Protein AF-A0A7V2JPS0-F1 (afdb_monomer_lite)

Secondary structure (DSSP, 8-state):
--HHHHHHHHHHHHHHHHHHHHHHHHH-S-THHHHHHHHHHTT--HHHHHHHHHHHHHHHHHHHHHHHHHTT---HHHHHHHHHHHHHHHHHHHHHHHHHHHTT-HHHHHHHHHHHHHHHHHHHHHHHHHHHHHSTT-TTHHHHHHH---HHHHHHTTS--SPP---TTSS----

Foldseek 3Di:
DDPVVVVVVVVVVVVQCVVLLVVCLVVVPQSLLPQQVVVVVVVDQSVVSNVVSVVSNVVSVVVVQVVVVVVLNDQVVVVVVVCVVVVVVVVVVVVVLVVCVVVVCSSVVVVVVSVVVVVVVVVVVVVVVVVCVVDVPCVCVVVVVVVPPDPVNVVVVVPDDPDWDARPRNPDGID

pLDDT: mean 77.83, std 15.43, range [37.38, 95.56]

Structure (mmCIF, N/CA/C/O backbone):
data_AF-A0A7V2JPS0-F1
#
_entry.id   AF-A0A7V2JPS0-F1
#
loop_
_atom_site.group_PDB
_atom_site.id
_atom_site.type_symbol
_atom_site.label_atom_id
_atom_site.label_alt_id
_atom_site.label_comp_id
_atom_site.label_asym_id
_atom_site.label_entity_id
_atom_site.label_seq_id
_atom_site.pdbx_PDB_ins_code
_atom_site.Cartn_x
_atom_site.Cartn_y
_atom_site.Cartn_z
_atom_site.occupancy
_atom_site.B_iso_or_equiv
_atom_site.auth_seq_id
_atom_site.auth_comp_id
_atom_site.auth_asym_id
_atom_site.auth_atom_id
_atom_site.pdbx_PDB_model_num
ATOM 1 N N . MET A 1 1 ? 5.062 -14.303 -29.584 1.00 57.75 1 MET A N 1
ATOM 2 C CA . MET A 1 1 ? 4.444 -14.843 -28.354 1.00 57.75 1 MET A CA 1
ATOM 3 C C . MET A 1 1 ? 3.366 -15.820 -28.776 1.00 57.75 1 MET A C 1
ATOM 5 O O . MET A 1 1 ? 2.425 -15.400 -29.434 1.00 57.75 1 MET A O 1
ATOM 9 N N . SER A 1 2 ? 3.553 -17.112 -28.516 1.00 74.19 2 SER A N 1
ATOM 10 C CA . SER A 1 2 ? 2.574 -18.152 -28.849 1.00 74.19 2 SER A CA 1
ATOM 11 C C . SER A 1 2 ? 1.323 -18.017 -27.972 1.00 74.19 2 SER A C 1
ATOM 13 O O . SER A 1 2 ? 1.416 -17.657 -26.800 1.00 74.19 2 SER A O 1
ATOM 15 N N . PHE A 1 3 ? 0.150 -18.298 -28.544 1.00 77.75 3 PHE A N 1
ATOM 16 C CA . PHE A 1 3 ? -1.158 -18.186 -27.880 1.00 77.75 3 PHE A CA 1
ATOM 17 C C . PHE A 1 3 ? -1.226 -18.971 -26.554 1.00 77.75 3 PHE A C 1
ATOM 19 O O . PHE A 1 3 ? -1.805 -18.501 -25.579 1.00 77.75 3 PHE A O 1
ATOM 26 N N . GLU A 1 4 ? -0.532 -20.108 -26.470 1.00 79.25 4 GLU A N 1
ATOM 27 C CA . GLU A 1 4 ? -0.458 -20.920 -25.248 1.00 79.25 4 GLU A CA 1
ATOM 28 C C . GLU A 1 4 ? 0.278 -20.236 -24.086 1.00 79.25 4 GLU A C 1
ATOM 30 O O . GLU A 1 4 ? -0.115 -20.385 -22.929 1.00 79.25 4 GLU A O 1
ATOM 35 N N . TYR A 1 5 ? 1.294 -19.414 -24.372 1.00 80.75 5 TYR A N 1
ATOM 36 C CA . TYR A 1 5 ? 2.006 -18.652 -23.339 1.00 80.75 5 TYR A CA 1
ATOM 37 C C . TYR A 1 5 ? 1.102 -17.608 -22.676 1.00 80.75 5 TYR A C 1
ATOM 39 O O . TYR A 1 5 ? 1.183 -17.388 -21.468 1.00 80.75 5 TYR A O 1
ATOM 47 N N . ILE A 1 6 ? 0.215 -16.987 -23.458 1.00 81.81 6 ILE A N 1
ATOM 48 C CA . ILE A 1 6 ? -0.743 -15.994 -22.959 1.00 81.81 6 ILE A CA 1
ATOM 49 C C . ILE A 1 6 ? -1.737 -16.666 -22.005 1.00 81.81 6 ILE A C 1
ATOM 51 O O . ILE A 1 6 ? -2.004 -16.143 -20.924 1.00 81.81 6 ILE A O 1
ATOM 55 N N . ILE A 1 7 ? -2.227 -17.854 -22.368 1.00 84.50 7 ILE A N 1
ATOM 56 C CA . ILE A 1 7 ? -3.146 -18.637 -21.533 1.00 84.50 7 ILE A CA 1
ATOM 57 C C . ILE A 1 7 ? -2.464 -19.066 -20.228 1.00 84.50 7 ILE A C 1
ATOM 59 O O . ILE A 1 7 ? -3.048 -18.918 -19.155 1.00 84.50 7 ILE A O 1
ATOM 63 N N . SER A 1 8 ? -1.213 -19.533 -20.287 1.00 84.00 8 SER A N 1
ATOM 64 C CA . SER A 1 8 ? -0.461 -19.926 -19.088 1.00 84.00 8 SER A CA 1
ATOM 65 C C . SER A 1 8 ? -0.241 -18.757 -18.121 1.00 84.00 8 SER A C 1
ATOM 67 O O . SER A 1 8 ? -0.392 -18.928 -16.911 1.00 84.00 8 SER A O 1
ATOM 69 N N . ILE A 1 9 ? 0.099 -17.568 -18.630 1.00 84.38 9 ILE A N 1
ATOM 70 C CA . ILE A 1 9 ? 0.270 -16.360 -17.808 1.00 84.38 9 ILE A CA 1
ATOM 71 C C . ILE A 1 9 ? -1.065 -15.923 -17.201 1.00 84.38 9 ILE A C 1
ATOM 73 O O . ILE A 1 9 ? -1.108 -15.563 -16.027 1.00 84.38 9 ILE A O 1
ATOM 77 N N . ALA A 1 10 ? -2.159 -15.993 -17.962 1.00 85.19 10 ALA A N 1
ATOM 78 C CA . ALA A 1 10 ? -3.484 -15.636 -17.466 1.00 85.19 10 ALA A CA 1
ATOM 79 C C . ALA A 1 10 ? -3.899 -16.509 -16.271 1.00 85.19 10 ALA A C 1
ATOM 81 O O . ALA A 1 10 ? -4.308 -15.979 -15.238 1.00 85.19 10 ALA A O 1
ATOM 82 N N . TRP A 1 11 ? -3.720 -17.831 -16.360 1.00 89.69 11 TRP A N 1
ATOM 83 C CA . TRP A 1 11 ? -3.997 -18.735 -15.240 1.00 89.69 11 TRP A CA 1
ATOM 84 C C . TRP A 1 11 ? -3.119 -18.458 -14.021 1.00 89.69 11 TRP A C 1
ATOM 86 O O . TRP A 1 11 ? -3.610 -18.477 -12.892 1.00 89.69 11 TRP A O 1
ATOM 96 N N . LEU A 1 12 ? -1.839 -18.148 -14.242 1.00 86.12 12 LEU A N 1
ATOM 97 C CA . LEU A 1 12 ? -0.914 -17.803 -13.167 1.00 86.12 12 LEU A CA 1
ATOM 98 C C . LEU A 1 12 ? -1.328 -16.510 -12.451 1.00 86.12 12 LEU A C 1
ATOM 100 O O . LEU A 1 12 ? -1.310 -16.465 -11.224 1.00 86.12 12 LEU A O 1
ATOM 104 N N . LEU A 1 13 ? -1.763 -15.486 -13.190 1.00 85.12 13 LEU A N 1
ATOM 105 C CA . LEU A 1 13 ? -2.270 -14.233 -12.619 1.00 85.12 13 LEU A CA 1
ATOM 106 C C . LEU A 1 13 ? -3.573 -14.436 -11.833 1.00 85.12 13 LEU A C 1
ATOM 108 O O . LEU A 1 13 ? -3.741 -13.827 -10.778 1.00 85.12 13 LEU A O 1
ATOM 112 N N . VAL A 1 14 ? -4.471 -15.309 -12.302 1.00 87.88 14 VAL A N 1
ATOM 113 C CA . VAL A 1 14 ? -5.708 -15.660 -11.580 1.00 87.88 14 VAL A CA 1
ATOM 114 C C . VAL A 1 14 ? -5.389 -16.370 -10.263 1.00 87.88 14 VAL A C 1
ATOM 116 O O . VAL A 1 14 ? -5.916 -15.987 -9.219 1.00 87.88 14 VAL A O 1
ATOM 119 N N . LEU A 1 15 ? -4.493 -17.362 -10.287 1.00 88.88 15 LEU A N 1
ATOM 120 C CA . LEU A 1 15 ? -4.026 -18.052 -9.081 1.00 88.88 15 LEU A CA 1
ATOM 121 C C . LEU A 1 15 ? -3.348 -17.089 -8.105 1.00 88.88 15 LEU A C 1
ATOM 123 O O . LEU A 1 15 ? -3.656 -17.105 -6.914 1.00 88.88 15 LEU A O 1
ATOM 127 N N . LEU A 1 16 ? -2.468 -16.221 -8.609 1.00 87.06 16 LEU A N 1
ATOM 128 C CA . LEU A 1 16 ? -1.797 -15.200 -7.813 1.00 87.06 16 LEU A CA 1
ATOM 129 C C . LEU A 1 16 ? -2.821 -14.272 -7.145 1.00 87.06 16 LEU A C 1
ATOM 131 O O . LEU A 1 16 ? -2.775 -14.082 -5.933 1.00 87.06 16 LEU A O 1
ATOM 135 N N . GLY A 1 17 ? -3.781 -13.749 -7.912 1.00 85.19 17 GLY A N 1
ATOM 136 C CA . GLY A 1 17 ? -4.842 -12.884 -7.401 1.00 85.19 17 GLY A CA 1
ATOM 137 C C . GLY A 1 17 ? -5.717 -13.573 -6.352 1.00 85.19 17 GLY A C 1
ATOM 138 O O . GLY A 1 17 ? -6.058 -12.960 -5.344 1.00 85.19 17 GLY A O 1
ATOM 139 N N . PHE A 1 18 ? -6.028 -14.859 -6.534 1.00 87.00 18 PHE A N 1
ATOM 140 C CA . PHE A 1 18 ? -6.783 -15.647 -5.558 1.00 87.00 18 PHE A CA 1
ATOM 141 C C . PHE A 1 18 ? -6.007 -15.852 -4.246 1.00 87.00 18 PHE A C 1
ATOM 143 O O . PHE A 1 18 ? -6.541 -15.613 -3.161 1.00 87.00 18 PHE A O 1
ATOM 150 N N . VAL A 1 19 ? -4.733 -16.248 -4.323 1.00 87.12 19 VAL A N 1
ATOM 151 C CA . VAL A 1 19 ? -3.872 -16.444 -3.143 1.00 87.12 19 VAL A CA 1
ATOM 152 C C . VAL A 1 19 ? -3.654 -15.126 -2.405 1.00 87.12 19 VAL A C 1
ATOM 154 O O . VAL A 1 19 ? -3.854 -15.045 -1.196 1.00 87.12 19 VAL A O 1
ATOM 157 N N . VAL A 1 20 ? -3.297 -14.064 -3.125 1.00 84.25 20 VAL A N 1
ATOM 158 C CA . VAL A 1 20 ? -3.095 -12.740 -2.529 1.00 84.25 20 VAL A CA 1
ATOM 159 C C . VAL A 1 20 ? -4.400 -12.206 -1.943 1.00 84.25 20 VAL A C 1
ATOM 161 O O . VAL A 1 20 ? -4.388 -11.681 -0.834 1.00 84.25 20 VAL A O 1
ATOM 164 N N . GLY A 1 21 ? -5.531 -12.369 -2.633 1.00 82.31 21 GLY A N 1
ATOM 165 C CA . GLY A 1 21 ? -6.840 -11.911 -2.167 1.00 82.31 21 GLY A CA 1
ATOM 166 C C . GLY A 1 21 ? -7.302 -12.621 -0.895 1.00 82.31 21 GLY A C 1
ATOM 167 O O . GLY A 1 21 ? -7.748 -11.967 0.046 1.00 82.31 21 GLY A O 1
ATOM 168 N N . THR A 1 22 ? -7.140 -13.944 -0.825 1.00 83.62 22 THR A N 1
ATOM 169 C CA . THR A 1 22 ? -7.469 -14.724 0.379 1.00 83.62 22 THR A CA 1
ATOM 170 C C . THR A 1 22 ? -6.576 -14.342 1.557 1.00 83.62 22 THR A C 1
ATOM 172 O O . THR A 1 22 ? -7.097 -13.984 2.612 1.00 83.62 22 THR A O 1
ATOM 175 N N . LEU A 1 23 ? -5.250 -14.312 1.374 1.00 83.44 23 LEU A N 1
ATOM 176 C CA . LEU A 1 23 ? -4.304 -13.871 2.408 1.00 83.44 23 LEU A CA 1
ATOM 177 C C . LEU A 1 23 ? -4.605 -12.439 2.867 1.00 83.44 23 LEU A C 1
ATOM 179 O O . LEU A 1 23 ? -4.703 -12.172 4.063 1.00 83.44 23 LEU A O 1
ATOM 183 N N . SER A 1 24 ? -4.822 -11.523 1.924 1.00 76.44 24 SER A N 1
ATOM 184 C CA . SER A 1 24 ? -5.202 -10.139 2.207 1.00 76.44 24 SER A CA 1
ATOM 185 C C . SER A 1 24 ? -6.494 -10.053 3.018 1.00 76.44 24 SER A C 1
ATOM 187 O O . SER A 1 24 ? -6.585 -9.220 3.916 1.00 76.44 24 SER A O 1
ATOM 189 N N . GLY A 1 25 ? -7.483 -10.900 2.724 1.00 75.44 25 GLY A N 1
ATOM 190 C CA . GLY A 1 25 ? -8.732 -10.985 3.477 1.00 75.44 25 GLY A CA 1
ATOM 191 C C . GLY A 1 25 ? -8.530 -11.463 4.916 1.00 75.44 25 GLY A C 1
ATOM 192 O O . GLY A 1 25 ? -9.134 -10.900 5.824 1.00 75.44 25 GLY A O 1
ATOM 193 N N . PHE A 1 26 ? -7.647 -12.443 5.142 1.00 78.44 26 PHE A N 1
ATOM 194 C CA . PHE A 1 26 ? -7.326 -12.932 6.489 1.00 78.44 26 PHE A CA 1
ATOM 195 C C . PHE A 1 26 ? -6.564 -11.906 7.329 1.00 78.44 26 PHE A C 1
ATOM 197 O O . PHE A 1 26 ? -6.882 -11.715 8.501 1.00 78.44 26 PHE A O 1
ATOM 204 N N . PHE A 1 27 ? -5.560 -11.249 6.745 1.00 74.31 27 PHE A N 1
ATOM 205 C CA . PHE A 1 27 ? -4.736 -10.283 7.472 1.00 74.31 27 PHE A CA 1
ATOM 206 C C . PHE A 1 27 ? -5.391 -8.899 7.573 1.00 74.31 27 PHE A C 1
ATOM 208 O O . PHE A 1 27 ? -5.065 -8.140 8.480 1.00 74.31 27 PHE A O 1
ATOM 215 N N . GLY A 1 28 ? -6.291 -8.538 6.654 1.00 67.31 28 GLY A N 1
ATOM 216 C CA . GLY A 1 28 ? -6.944 -7.224 6.614 1.00 67.31 28 GLY A CA 1
ATOM 217 C C . GLY A 1 28 ? -6.008 -6.051 6.279 1.00 67.31 28 GLY A C 1
ATOM 218 O O . GLY A 1 28 ? -6.451 -4.907 6.268 1.00 67.31 28 GLY A O 1
ATOM 219 N N . VAL A 1 29 ? -4.725 -6.316 6.001 1.00 65.94 29 VAL A N 1
ATOM 220 C CA . VAL A 1 29 ? -3.681 -5.298 5.761 1.00 65.94 29 VAL A CA 1
ATOM 221 C C . VAL A 1 29 ? -3.663 -4.804 4.304 1.00 65.94 29 VAL A C 1
ATOM 223 O O . VAL A 1 29 ? -3.069 -3.770 4.014 1.00 65.94 29 VAL A O 1
ATOM 226 N N . GLY A 1 30 ? -4.349 -5.494 3.384 1.00 65.38 30 GLY A N 1
ATOM 227 C CA . GLY A 1 30 ? -4.155 -5.302 1.944 1.00 65.38 30 GLY A CA 1
ATOM 228 C C . GLY A 1 30 ? -2.899 -6.057 1.500 1.00 65.38 30 GLY A C 1
ATOM 229 O O . GLY A 1 30 ? -1.809 -5.806 2.005 1.00 65.38 30 GLY A O 1
ATOM 230 N N . GLY A 1 31 ? -3.029 -7.023 0.588 1.00 68.62 31 GLY A N 1
ATOM 231 C CA . GLY A 1 31 ? -1.961 -7.931 0.116 1.00 68.62 31 GLY A CA 1
ATOM 232 C C . GLY A 1 31 ? -0.817 -7.269 -0.671 1.00 68.62 31 GLY A C 1
ATOM 233 O O . GLY A 1 31 ? -0.096 -7.936 -1.416 1.00 68.62 31 GLY A O 1
ATOM 234 N N . ALA A 1 32 ? -0.642 -5.964 -0.483 1.00 71.38 32 ALA A N 1
ATOM 235 C CA . ALA A 1 32 ? 0.219 -5.052 -1.215 1.00 71.38 32 ALA A CA 1
ATOM 236 C C . ALA A 1 32 ? 1.696 -5.410 -1.208 1.00 71.38 32 ALA A C 1
ATOM 238 O O . ALA A 1 32 ? 2.408 -5.298 -2.214 1.00 71.38 32 ALA A O 1
ATOM 239 N N . PHE A 1 33 ? 2.150 -5.896 -0.059 1.00 78.75 33 PHE A N 1
ATOM 240 C CA . PHE A 1 33 ? 3.523 -6.324 0.149 1.00 78.75 33 PHE A CA 1
ATOM 241 C C . PHE A 1 33 ? 3.864 -7.632 -0.583 1.00 78.75 33 PHE A C 1
ATOM 243 O O . PHE A 1 33 ? 5.041 -7.937 -0.731 1.00 78.75 33 PHE A O 1
ATOM 250 N N . ILE A 1 34 ? 2.864 -8.394 -1.052 1.00 84.12 34 ILE A N 1
ATOM 251 C CA . ILE A 1 34 ? 3.054 -9.630 -1.831 1.00 84.12 34 ILE A CA 1
ATOM 252 C C . ILE A 1 34 ? 2.864 -9.351 -3.323 1.00 84.12 34 ILE A C 1
ATOM 254 O O . ILE A 1 34 ? 3.686 -9.770 -4.137 1.00 84.12 34 ILE A O 1
ATOM 258 N N . MET A 1 35 ? 1.804 -8.624 -3.691 1.00 85.12 35 MET A N 1
ATOM 259 C CA . MET A 1 35 ? 1.441 -8.411 -5.094 1.00 85.12 35 MET A CA 1
ATOM 260 C C . MET A 1 35 ? 2.505 -7.623 -5.862 1.00 85.12 35 MET A C 1
ATOM 262 O O . MET A 1 35 ? 2.903 -8.013 -6.958 1.00 85.12 35 MET A O 1
ATOM 266 N N . THR A 1 36 ? 2.997 -6.531 -5.274 1.00 88.12 36 THR A N 1
ATOM 267 C CA . THR A 1 36 ? 3.971 -5.641 -5.918 1.00 88.12 36 THR A CA 1
ATOM 268 C C . THR A 1 36 ? 5.292 -6.350 -6.264 1.00 88.12 36 THR A C 1
ATOM 270 O O . THR A 1 36 ? 5.712 -6.267 -7.422 1.00 88.12 36 THR A O 1
ATOM 273 N N . PRO A 1 37 ? 5.955 -7.088 -5.345 1.00 85.38 37 PRO A N 1
ATOM 274 C CA . PRO A 1 37 ? 7.162 -7.834 -5.691 1.00 85.38 37 PRO A CA 1
ATOM 275 C C . PRO A 1 37 ? 6.868 -9.038 -6.589 1.00 85.38 37 PRO A C 1
ATOM 277 O O . PRO A 1 37 ? 7.670 -9.314 -7.476 1.00 85.38 37 PRO A O 1
ATOM 280 N N . ALA A 1 38 ? 5.726 -9.719 -6.430 1.00 86.56 38 ALA A N 1
ATOM 281 C CA . ALA A 1 38 ? 5.355 -10.825 -7.313 1.00 86.56 38 ALA A CA 1
ATOM 282 C C . ALA A 1 38 ? 5.229 -10.364 -8.774 1.00 86.56 38 ALA A C 1
ATOM 284 O O . ALA A 1 38 ? 5.825 -10.963 -9.666 1.00 86.56 38 ALA A O 1
ATOM 285 N N . LEU A 1 39 ? 4.529 -9.252 -9.017 1.00 86.06 39 LEU A N 1
ATOM 286 C CA . LEU A 1 39 ? 4.424 -8.647 -10.346 1.00 86.06 39 LEU A CA 1
ATOM 287 C C . LEU A 1 39 ? 5.783 -8.170 -10.870 1.00 86.06 39 LEU A C 1
ATOM 289 O O . LEU A 1 39 ? 6.076 -8.352 -12.050 1.00 86.06 39 LEU A O 1
ATOM 293 N N . ASN A 1 40 ? 6.638 -7.608 -10.010 1.00 86.56 40 ASN A N 1
ATOM 294 C CA . ASN A 1 40 ? 7.971 -7.183 -10.432 1.00 86.56 40 ASN A CA 1
ATOM 295 C C . ASN A 1 40 ? 8.860 -8.364 -10.857 1.00 86.56 40 ASN A C 1
ATOM 297 O O . ASN A 1 40 ? 9.551 -8.266 -11.868 1.00 86.56 40 ASN A O 1
ATOM 301 N N . ILE A 1 41 ? 8.802 -9.491 -10.138 1.00 86.12 41 ILE A N 1
ATOM 302 C CA . ILE A 1 41 ? 9.524 -10.729 -10.486 1.00 86.12 41 ILE A CA 1
ATOM 303 C C . ILE A 1 41 ? 8.996 -11.324 -11.798 1.00 86.12 41 ILE A C 1
ATOM 305 O O . ILE A 1 41 ? 9.775 -11.847 -12.591 1.00 86.12 41 ILE A O 1
ATOM 309 N N . LEU A 1 42 ? 7.696 -11.185 -12.069 1.00 84.75 42 LEU A N 1
ATOM 310 C CA . LEU A 1 42 ? 7.080 -11.563 -13.346 1.00 84.75 42 LEU A CA 1
ATOM 311 C C . LEU A 1 42 ? 7.460 -10.629 -14.515 1.00 84.75 42 LEU A C 1
ATOM 313 O O . LEU A 1 42 ? 7.000 -10.839 -15.635 1.00 84.75 42 LEU A O 1
ATOM 317 N N . GLY A 1 43 ? 8.304 -9.620 -14.277 1.00 83.44 43 GLY A N 1
ATOM 318 C CA . GLY A 1 43 ? 8.828 -8.721 -15.305 1.00 83.44 43 GLY A CA 1
ATOM 319 C C . GLY A 1 43 ? 7.978 -7.476 -15.552 1.00 83.44 43 GLY A C 1
ATOM 320 O O . GLY A 1 43 ? 8.279 -6.714 -16.469 1.00 83.44 43 GLY A O 1
ATOM 321 N N . PHE A 1 44 ? 6.937 -7.228 -14.748 1.00 85.50 44 PHE A N 1
ATOM 322 C CA . PHE A 1 44 ? 6.167 -5.992 -14.859 1.00 85.50 44 PHE A CA 1
ATOM 323 C C . PHE A 1 44 ? 6.941 -4.816 -14.238 1.00 85.50 44 PHE A C 1
ATOM 325 O O . PHE A 1 44 ? 7.464 -4.938 -13.120 1.00 85.50 44 PHE A O 1
ATOM 332 N N . PRO A 1 45 ? 6.988 -3.647 -14.907 1.00 85.56 45 PRO A N 1
ATOM 333 C CA . PRO A 1 45 ? 7.614 -2.465 -14.330 1.00 85.56 45 PRO A CA 1
ATOM 334 C C . PRO A 1 45 ? 6.919 -2.078 -13.023 1.00 85.56 45 PRO A C 1
ATOM 336 O O . PRO A 1 45 ? 5.689 -2.110 -12.915 1.00 85.56 45 PRO A O 1
ATOM 339 N N . ILE A 1 46 ? 7.709 -1.685 -12.023 1.00 86.12 46 ILE A N 1
ATOM 340 C CA . ILE A 1 46 ? 7.214 -1.520 -10.647 1.00 86.12 46 ILE A CA 1
ATOM 341 C C . ILE A 1 46 ? 6.104 -0.469 -10.514 1.00 86.12 46 ILE A C 1
ATOM 343 O O . ILE A 1 46 ? 5.220 -0.597 -9.673 1.00 86.12 46 ILE A O 1
ATOM 347 N N . VAL A 1 47 ? 6.102 0.540 -11.388 1.00 85.50 47 VAL A N 1
ATOM 348 C CA . VAL A 1 47 ? 5.078 1.593 -11.415 1.00 85.50 47 VAL A CA 1
ATOM 349 C C . VAL A 1 47 ? 3.694 1.009 -11.731 1.00 85.50 47 VAL A C 1
ATOM 351 O O . VAL A 1 47 ? 2.711 1.377 -11.089 1.00 85.50 47 VAL A O 1
ATOM 354 N N . TYR A 1 48 ? 3.612 0.051 -12.661 1.00 87.00 48 TYR A N 1
ATOM 355 C CA . TYR A 1 48 ? 2.355 -0.634 -12.987 1.00 87.00 48 TYR A CA 1
ATOM 356 C C . TYR A 1 48 ? 1.945 -1.626 -11.900 1.00 87.00 48 TYR A C 1
ATOM 358 O O . TYR A 1 48 ? 0.754 -1.769 -11.618 1.00 87.00 48 TYR A O 1
ATOM 366 N N . ALA A 1 49 ? 2.921 -2.280 -11.263 1.00 88.50 49 ALA A N 1
ATOM 367 C CA . ALA A 1 49 ? 2.665 -3.185 -10.148 1.00 88.50 49 ALA A CA 1
ATOM 368 C C . ALA A 1 49 ? 1.996 -2.453 -8.972 1.00 88.50 49 ALA A C 1
ATOM 370 O O . ALA A 1 49 ? 0.946 -2.886 -8.503 1.00 88.50 49 ALA A O 1
ATOM 371 N N . ILE A 1 50 ? 2.535 -1.291 -8.582 1.00 88.56 50 ILE A N 1
ATOM 372 C CA . ILE A 1 50 ? 1.970 -0.445 -7.518 1.00 88.56 50 ILE A CA 1
ATOM 373 C C . ILE A 1 50 ? 0.570 0.058 -7.899 1.00 88.56 50 ILE A C 1
ATOM 375 O O . ILE A 1 50 ? -0.339 0.043 -7.075 1.00 88.56 50 ILE A O 1
ATOM 379 N N . GLY A 1 51 ? 0.363 0.481 -9.151 1.00 88.38 51 GLY A N 1
ATOM 380 C CA . GLY A 1 51 ? -0.955 0.931 -9.613 1.00 88.38 51 GLY A CA 1
ATOM 381 C C . GLY A 1 51 ? -2.021 -0.170 -9.552 1.00 88.38 51 GLY A C 1
ATOM 382 O O . GLY A 1 51 ? -3.140 0.074 -9.103 1.00 88.38 51 GLY A O 1
ATOM 383 N N . THR A 1 52 ? -1.655 -1.388 -9.958 1.00 88.75 52 THR A N 1
ATOM 384 C CA . THR A 1 52 ? -2.534 -2.570 -9.895 1.00 88.75 52 THR A CA 1
ATOM 385 C C . THR A 1 52 ? -2.894 -2.906 -8.453 1.00 88.75 52 THR A C 1
ATOM 387 O O . THR A 1 52 ? -4.045 -3.195 -8.134 1.00 88.75 52 THR A O 1
ATOM 390 N N . ASP A 1 53 ? -1.911 -2.826 -7.567 1.00 87.06 53 ASP A N 1
ATOM 391 C CA . ASP A 1 53 ? -2.091 -3.118 -6.159 1.00 87.06 53 ASP A CA 1
ATOM 392 C C . ASP A 1 53 ? -2.989 -2.100 -5.439 1.00 87.06 53 ASP A C 1
ATOM 394 O O . ASP A 1 53 ? -3.895 -2.479 -4.696 1.00 87.06 53 ASP A O 1
ATOM 398 N N . LEU A 1 54 ? -2.840 -0.806 -5.741 1.00 88.94 54 LEU A N 1
ATOM 399 C CA . LEU A 1 54 ? -3.752 0.226 -5.240 1.00 88.94 54 LEU A CA 1
ATOM 400 C C . LEU A 1 54 ? -5.208 -0.073 -5.625 1.00 88.94 54 LEU A C 1
ATOM 402 O O . LEU A 1 54 ? -6.103 0.088 -4.797 1.00 88.94 54 LEU A O 1
ATOM 406 N N . ALA A 1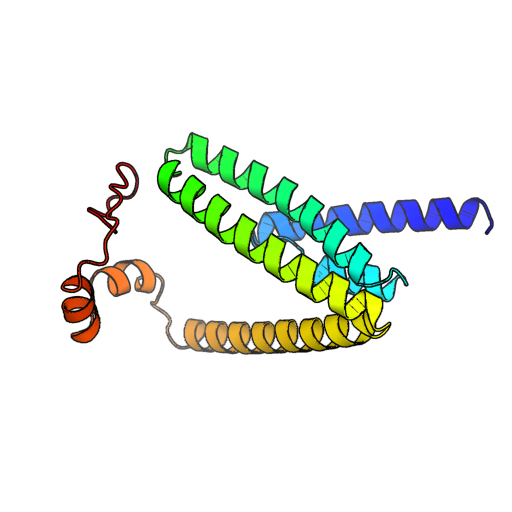 55 ? -5.458 -0.560 -6.845 1.00 88.44 55 ALA A N 1
ATOM 407 C CA . ALA A 1 55 ? -6.802 -0.946 -7.270 1.00 88.44 55 ALA A CA 1
ATOM 408 C C . ALA A 1 55 ? -7.359 -2.132 -6.456 1.00 88.44 55 ALA A C 1
ATOM 410 O O . ALA A 1 55 ? -8.524 -2.107 -6.053 1.00 88.44 55 ALA A O 1
ATOM 411 N N . LEU A 1 56 ? -6.529 -3.137 -6.155 1.00 85.06 56 LEU A N 1
ATOM 412 C CA . LEU A 1 56 ? -6.914 -4.257 -5.288 1.00 85.06 56 LEU A CA 1
ATOM 413 C C . LEU A 1 56 ? -7.222 -3.783 -3.862 1.00 85.06 56 LEU A C 1
ATOM 415 O O . LEU A 1 56 ? -8.246 -4.158 -3.284 1.00 85.06 56 LEU A O 1
ATOM 419 N N . MET A 1 57 ? -6.374 -2.907 -3.319 1.00 86.31 57 MET A N 1
ATOM 420 C CA . MET A 1 57 ? -6.523 -2.350 -1.978 1.00 86.31 57 MET A CA 1
ATOM 421 C C . MET A 1 57 ? -7.809 -1.521 -1.839 1.00 86.31 57 MET A C 1
ATOM 423 O O . MET A 1 57 ? -8.491 -1.609 -0.813 1.00 86.31 57 MET A O 1
ATOM 427 N N . LEU A 1 58 ? -8.198 -0.770 -2.876 1.00 88.81 58 LEU A N 1
ATOM 428 C CA . LEU A 1 58 ? -9.486 -0.065 -2.935 1.00 88.81 58 LEU A CA 1
ATOM 429 C C . LEU A 1 58 ? -10.675 -1.033 -2.841 1.00 88.81 58 LEU A C 1
ATOM 431 O O . LEU A 1 58 ? -11.617 -0.777 -2.089 1.00 88.81 58 LEU A O 1
ATOM 435 N N . GLY A 1 59 ? -10.619 -2.169 -3.541 1.00 87.25 59 GLY A N 1
ATOM 436 C CA . GLY A 1 59 ? -11.651 -3.205 -3.462 1.00 87.25 59 GLY A CA 1
ATOM 437 C C . GLY A 1 59 ? -11.788 -3.780 -2.050 1.00 87.25 59 GLY A C 1
ATOM 438 O O . GLY A 1 59 ? -12.874 -3.755 -1.467 1.00 87.25 59 GLY A O 1
ATOM 439 N N . SER A 1 60 ? -10.679 -4.234 -1.457 1.00 83.69 60 SER A N 1
ATOM 440 C CA . SER A 1 60 ? -10.690 -4.816 -0.107 1.00 83.69 60 SER A CA 1
ATOM 441 C C . SER A 1 60 ? -11.094 -3.813 0.975 1.00 83.69 60 SER A C 1
ATOM 443 O O . SER A 1 60 ? -11.856 -4.154 1.880 1.00 83.69 60 SER A O 1
ATOM 445 N N . SER A 1 61 ? -10.626 -2.565 0.873 1.00 86.25 61 SER A N 1
ATOM 446 C CA . SER A 1 61 ? -10.952 -1.519 1.847 1.00 86.25 61 SER A CA 1
ATOM 447 C C . SER A 1 61 ? -12.421 -1.121 1.771 1.00 86.25 61 SER A C 1
ATOM 449 O O . SER A 1 61 ? -13.057 -1.002 2.811 1.00 86.25 61 SER A O 1
ATOM 451 N N . THR A 1 62 ? -13.000 -1.021 0.571 1.00 88.50 62 THR A N 1
ATOM 452 C CA . THR A 1 62 ? -14.431 -0.730 0.402 1.00 88.50 62 THR A CA 1
ATOM 453 C C . THR A 1 62 ? -15.293 -1.801 1.066 1.00 88.50 62 THR A C 1
ATOM 455 O O . THR A 1 62 ? -16.201 -1.474 1.830 1.00 88.50 62 THR A O 1
ATOM 458 N N . VAL A 1 63 ? -14.988 -3.084 0.840 1.00 87.06 63 VAL A N 1
ATOM 459 C CA . VAL A 1 63 ? -15.718 -4.196 1.474 1.00 87.06 63 VAL A CA 1
ATOM 460 C C . VAL A 1 63 ? -15.575 -4.149 2.998 1.00 87.06 63 VAL A C 1
ATOM 462 O O . VAL A 1 63 ? -16.573 -4.283 3.711 1.00 87.06 63 VAL A O 1
ATOM 465 N N . ALA A 1 64 ? -14.367 -3.896 3.510 1.00 83.88 64 ALA A N 1
ATOM 466 C CA . ALA A 1 64 ? -14.123 -3.757 4.944 1.00 83.88 64 ALA A CA 1
ATOM 467 C C . ALA A 1 64 ? -14.898 -2.574 5.548 1.00 83.88 64 ALA A C 1
ATOM 469 O O . ALA A 1 64 ? -15.577 -2.732 6.563 1.00 83.88 64 ALA A O 1
ATOM 470 N N . THR A 1 65 ? -14.864 -1.404 4.905 1.00 85.88 65 THR A N 1
ATOM 471 C CA . THR A 1 65 ? -15.594 -0.211 5.343 1.00 85.88 65 THR A CA 1
ATOM 472 C C . THR A 1 65 ? -17.095 -0.453 5.346 1.00 85.88 65 THR A C 1
ATOM 474 O O . THR A 1 65 ? -17.738 -0.141 6.341 1.00 85.88 65 THR A O 1
ATOM 477 N N . VAL A 1 66 ? -17.664 -1.046 4.291 1.00 87.19 66 VAL A N 1
ATOM 478 C CA . VAL A 1 66 ? -19.100 -1.366 4.238 1.00 87.19 66 VAL A CA 1
ATOM 479 C C . VAL A 1 66 ? -19.479 -2.352 5.342 1.00 87.19 66 VAL A C 1
ATOM 481 O O . VAL A 1 66 ? -20.487 -2.151 6.019 1.00 87.19 66 VAL A O 1
ATOM 484 N N . SER A 1 67 ? -18.661 -3.382 5.574 1.00 85.31 67 SER A N 1
ATOM 485 C CA . SER A 1 67 ? -18.879 -4.340 6.661 1.00 85.31 67 SER A CA 1
ATOM 486 C C . SER A 1 67 ? -18.913 -3.636 8.023 1.00 85.31 67 SER A C 1
ATOM 488 O O . SER A 1 67 ? -19.900 -3.740 8.751 1.00 85.31 67 SER A O 1
ATOM 490 N N . HIS A 1 68 ? -17.902 -2.818 8.332 1.00 83.19 68 HIS A N 1
ATOM 491 C CA . HIS A 1 68 ? -17.839 -2.055 9.583 1.00 83.19 68 HIS A CA 1
ATOM 492 C C . HIS A 1 68 ? -18.916 -0.968 9.701 1.00 83.19 68 HIS A C 1
ATOM 494 O O . HIS A 1 68 ? -19.372 -0.679 10.811 1.00 83.19 68 HIS A O 1
ATOM 500 N N . PHE A 1 69 ? -19.359 -0.396 8.581 1.00 84.62 69 PHE A N 1
ATOM 501 C CA . PHE A 1 69 ? -20.427 0.599 8.538 1.00 84.62 69 PHE A CA 1
ATOM 502 C C . PHE A 1 69 ? -21.753 0.006 9.018 1.00 84.62 69 PHE A C 1
ATOM 504 O O . PHE A 1 69 ? -22.458 0.636 9.804 1.00 84.62 69 PHE A O 1
ATOM 511 N N . ARG A 1 70 ? -22.057 -1.245 8.640 1.00 82.50 70 ARG A N 1
ATOM 512 C CA . ARG A 1 70 ? -23.265 -1.952 9.103 1.00 82.50 70 ARG A CA 1
ATOM 513 C C . ARG A 1 70 ? -23.278 -2.205 10.613 1.00 82.50 70 ARG A C 1
ATOM 515 O O . ARG A 1 70 ? -24.355 -2.333 11.182 1.00 82.50 70 ARG A O 1
ATOM 522 N N . PHE A 1 71 ? -22.113 -2.232 11.261 1.00 80.69 71 PHE A N 1
ATOM 523 C CA . PHE A 1 71 ? -21.982 -2.366 12.716 1.00 80.69 71 PHE A CA 1
ATOM 524 C C . PHE A 1 71 ? -22.003 -1.024 13.470 1.00 80.69 71 PHE A C 1
ATOM 526 O O . PHE A 1 71 ? -21.817 -1.013 14.681 1.00 80.69 71 PHE A O 1
ATOM 533 N N . GLY A 1 72 ? -22.199 0.111 12.784 1.00 76.25 72 GLY A N 1
ATOM 534 C CA . GLY A 1 72 ? -22.226 1.441 13.411 1.00 76.25 72 GLY A CA 1
ATOM 535 C C . GLY A 1 72 ? -20.857 1.962 13.870 1.00 76.25 72 GLY A C 1
ATOM 536 O O . GLY A 1 72 ? -20.783 3.000 14.521 1.00 76.25 72 GLY A O 1
ATOM 537 N N . ASN A 1 73 ? -19.769 1.278 13.502 1.00 75.06 73 ASN A N 1
ATOM 538 C CA . ASN A 1 73 ? -18.403 1.576 13.950 1.00 75.06 73 ASN A CA 1
ATOM 539 C C . ASN A 1 73 ? -17.659 2.583 13.053 1.00 75.06 73 ASN A C 1
ATOM 541 O O . ASN A 1 73 ? -16.454 2.771 13.205 1.00 75.06 73 ASN A O 1
ATOM 545 N N . VAL A 1 74 ? -18.343 3.206 12.089 1.00 76.94 74 VAL A N 1
ATOM 546 C CA . VAL A 1 74 ? -17.725 4.117 11.115 1.00 76.94 74 VAL A CA 1
ATOM 547 C C . VAL A 1 74 ? -18.180 5.543 11.381 1.00 76.94 74 VAL A C 1
ATOM 549 O O . VAL A 1 74 ? -19.365 5.859 11.288 1.00 76.94 74 VAL A O 1
ATOM 552 N N . ASP A 1 75 ? -17.222 6.420 11.672 1.00 81.81 75 ASP A N 1
ATOM 553 C CA . ASP A 1 75 ? -17.465 7.857 11.724 1.00 81.81 75 ASP A CA 1
ATOM 554 C C . ASP A 1 75 ? -17.202 8.488 10.351 1.00 81.81 75 ASP A C 1
ATOM 556 O O . ASP A 1 75 ? -16.066 8.573 9.876 1.00 81.81 75 ASP A O 1
ATOM 560 N N . ILE A 1 76 ? -18.277 8.941 9.705 1.00 82.62 76 ILE A N 1
ATOM 561 C CA . ILE A 1 76 ? -18.237 9.520 8.357 1.00 82.62 76 ILE A CA 1
ATOM 562 C C . ILE A 1 76 ? -17.416 10.818 8.334 1.00 82.62 76 ILE A C 1
ATOM 564 O O . ILE A 1 76 ? -16.739 11.098 7.344 1.00 82.62 76 ILE A O 1
ATOM 568 N N . ARG A 1 77 ? -17.428 11.610 9.418 1.00 79.75 77 ARG A N 1
ATOM 569 C CA . ARG A 1 77 ? -16.662 12.865 9.477 1.00 79.75 77 ARG A CA 1
ATOM 570 C C . ARG A 1 77 ? -15.175 12.571 9.520 1.00 79.75 77 ARG A C 1
ATOM 572 O O . ARG A 1 77 ? -14.426 13.173 8.758 1.00 79.75 77 ARG A O 1
ATOM 579 N N . LEU A 1 78 ? -14.760 11.616 10.354 1.00 83.06 78 LEU A N 1
ATOM 580 C CA . LEU A 1 78 ? -13.367 11.170 10.399 1.00 83.06 78 LEU A CA 1
ATOM 581 C C . LEU A 1 78 ? -12.919 10.624 9.039 1.00 83.06 78 LEU A C 1
ATOM 583 O O . LEU A 1 78 ? -11.859 11.006 8.545 1.00 83.06 78 LEU A O 1
ATOM 587 N N . GLY A 1 79 ? -13.759 9.792 8.413 1.00 85.50 79 GLY A N 1
ATOM 588 C CA . GLY A 1 79 ? -13.510 9.267 7.073 1.00 85.50 79 GLY A CA 1
ATOM 589 C C . GLY A 1 79 ? -13.269 10.377 6.050 1.00 85.50 79 GLY A C 1
ATOM 590 O O . GLY A 1 79 ? -12.312 10.303 5.285 1.00 85.50 79 GLY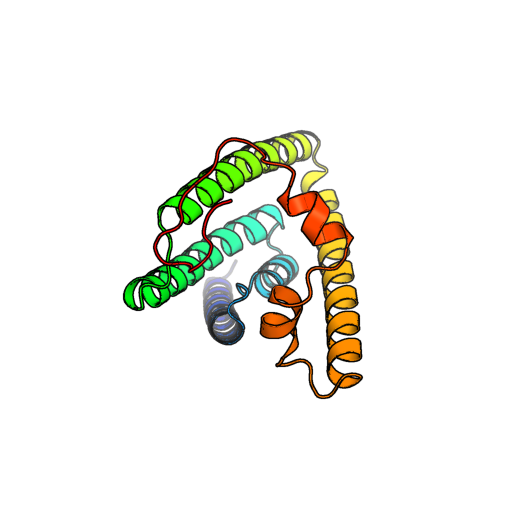 A O 1
ATOM 591 N N . LEU A 1 80 ? -14.062 11.452 6.084 1.00 87.81 80 LEU A N 1
ATOM 592 C CA . LEU A 1 80 ? -13.901 12.581 5.168 1.00 87.81 80 LEU A CA 1
ATOM 593 C C . LEU A 1 80 ? -12.554 13.299 5.348 1.00 87.81 80 LE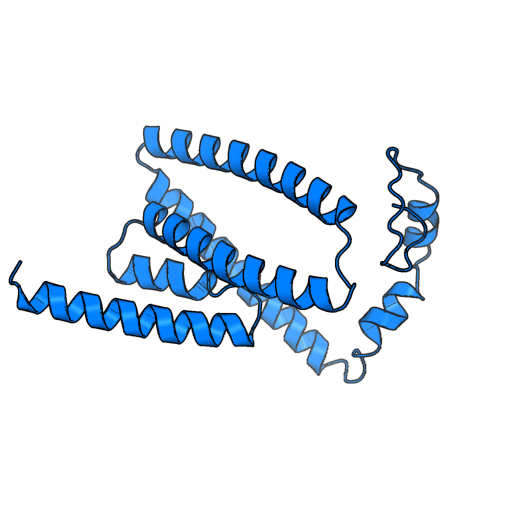U A C 1
ATOM 595 O O . LEU A 1 80 ? -11.882 13.589 4.359 1.00 87.81 80 LEU A O 1
ATOM 599 N N . TYR A 1 81 ? -12.117 13.541 6.587 1.00 88.50 81 TYR A N 1
ATOM 600 C CA . TYR A 1 81 ? -10.802 14.145 6.840 1.00 88.50 81 TYR A CA 1
ATOM 601 C C . TYR A 1 81 ? -9.650 13.239 6.392 1.00 88.50 81 TYR A C 1
ATOM 603 O O . TYR A 1 81 ? -8.678 13.731 5.816 1.00 88.50 81 TYR A O 1
ATOM 611 N N . MET A 1 82 ? -9.765 11.921 6.590 1.00 88.88 82 MET A N 1
ATOM 612 C CA . MET A 1 82 ? -8.776 10.965 6.082 1.00 88.88 82 MET A CA 1
ATOM 613 C C . MET A 1 82 ? -8.727 10.963 4.552 1.00 88.88 82 MET A C 1
ATOM 615 O O . MET A 1 82 ? -7.638 10.980 3.980 1.00 88.88 82 MET A O 1
ATOM 619 N N . VAL A 1 83 ? -9.877 11.004 3.875 1.00 90.81 83 VAL A N 1
ATOM 620 C CA . VAL A 1 83 ? -9.937 11.094 2.407 1.00 90.81 83 VAL A CA 1
ATOM 621 C C . VAL A 1 83 ? -9.274 12.378 1.910 1.00 90.81 83 VAL A C 1
ATOM 623 O O . VAL A 1 83 ? -8.475 12.326 0.982 1.00 90.81 83 VAL A O 1
ATOM 626 N N . LEU A 1 84 ? -9.525 13.524 2.547 1.00 93.12 84 LEU A N 1
ATOM 627 C CA . LEU A 1 84 ? -8.882 14.783 2.157 1.00 93.12 84 LEU A CA 1
ATOM 628 C C . LEU A 1 84 ? -7.358 1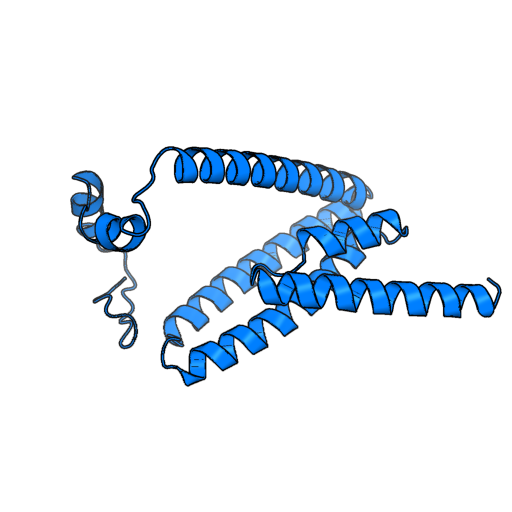4.737 2.348 1.00 93.12 84 LEU A C 1
ATOM 630 O O . LEU A 1 84 ? -6.614 15.111 1.442 1.00 93.12 84 LEU A O 1
ATOM 634 N N . GLY A 1 85 ? -6.884 14.234 3.491 1.00 93.88 85 GLY A N 1
ATOM 635 C CA . GLY A 1 85 ? -5.449 14.107 3.761 1.00 93.88 85 GLY A CA 1
ATOM 636 C C . GLY A 1 85 ? -4.752 13.143 2.797 1.00 93.88 85 GLY A C 1
ATOM 637 O O . GLY A 1 85 ? -3.710 13.471 2.227 1.00 93.88 85 GLY A O 1
ATOM 638 N N . THR A 1 86 ? -5.353 11.974 2.566 1.00 92.12 86 THR A N 1
ATOM 639 C CA . THR A 1 86 ? -4.828 10.976 1.620 1.00 92.12 86 THR A CA 1
ATOM 640 C C . THR A 1 86 ? -4.856 11.486 0.182 1.00 92.12 86 THR A C 1
ATOM 642 O O . THR A 1 86 ? -3.868 11.307 -0.522 1.00 92.12 86 THR A O 1
ATOM 645 N N . ALA A 1 87 ? -5.908 12.186 -0.251 1.00 94.06 87 ALA A N 1
ATOM 646 C CA . ALA A 1 87 ? -5.990 12.758 -1.594 1.00 94.06 87 ALA A CA 1
ATOM 647 C C . ALA A 1 87 ? -4.860 13.764 -1.862 1.00 94.06 87 ALA A C 1
ATOM 649 O O . ALA A 1 87 ? -4.199 13.684 -2.899 1.00 94.06 87 ALA A O 1
ATOM 650 N N . ILE A 1 88 ? -4.588 14.666 -0.911 1.00 95.56 88 ILE A N 1
ATOM 651 C CA . ILE A 1 88 ? -3.475 15.624 -1.013 1.00 95.56 88 ILE A CA 1
ATOM 652 C C . ILE A 1 88 ? -2.134 14.879 -1.034 1.00 95.56 88 ILE A C 1
ATOM 654 O O . ILE A 1 88 ? -1.288 15.152 -1.886 1.00 95.56 88 ILE A O 1
ATOM 658 N N . GLY A 1 89 ? -1.952 13.901 -0.142 1.00 93.88 89 GLY A N 1
ATOM 659 C CA . GLY A 1 89 ? -0.737 13.088 -0.078 1.00 93.88 89 GLY A CA 1
ATOM 660 C C . GLY A 1 89 ? -0.461 12.324 -1.376 1.00 93.88 89 GLY A C 1
ATOM 661 O O . GLY A 1 89 ? 0.651 12.377 -1.899 1.00 93.88 89 GLY A O 1
ATOM 662 N N . VAL A 1 90 ? -1.480 11.677 -1.948 1.00 92.19 90 VAL A N 1
ATOM 663 C CA . VAL A 1 90 ? -1.389 10.967 -3.234 1.00 92.19 90 VAL A CA 1
ATOM 664 C C . VAL A 1 90 ? -1.106 11.942 -4.372 1.00 92.19 90 VAL A C 1
ATOM 666 O O . VAL A 1 90 ? -0.298 11.636 -5.247 1.00 92.19 90 VAL A O 1
ATOM 669 N N . TRP A 1 91 ? -1.717 13.129 -4.366 1.00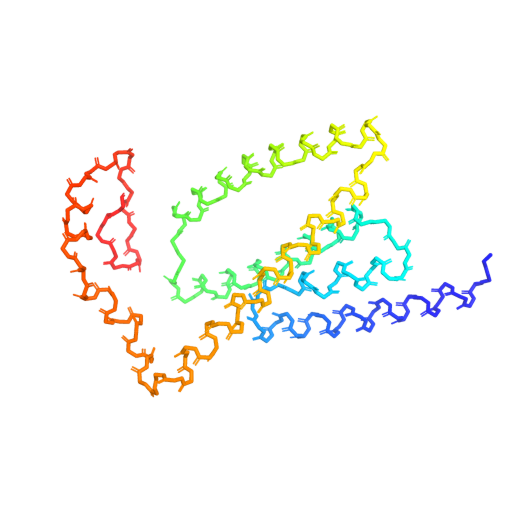 93.94 91 TRP A N 1
ATOM 670 C CA . TRP A 1 91 ? -1.479 14.138 -5.396 1.00 93.94 91 TRP A CA 1
ATOM 671 C C . TRP A 1 91 ? -0.032 14.659 -5.391 1.00 93.94 91 TRP A C 1
ATOM 673 O O . TRP A 1 91 ? 0.574 14.807 -6.457 1.00 93.94 91 TRP A O 1
ATOM 683 N N . LEU A 1 92 ? 0.545 14.874 -4.207 1.00 94.88 92 LEU A N 1
ATOM 684 C CA . LEU A 1 92 ? 1.959 15.227 -4.053 1.00 94.88 92 LEU A CA 1
ATOM 685 C C . LEU A 1 92 ? 2.873 14.056 -4.438 1.00 94.88 92 LEU A C 1
ATOM 687 O O . LEU A 1 92 ? 3.815 14.235 -5.210 1.00 94.88 92 LEU A O 1
ATOM 691 N N . GLY A 1 93 ? 2.556 12.847 -3.969 1.00 90.75 93 GLY A N 1
ATOM 692 C CA . GLY A 1 93 ? 3.314 11.631 -4.258 1.00 90.75 93 GLY A CA 1
ATOM 693 C C . GLY A 1 93 ? 3.380 11.319 -5.752 1.00 90.75 93 GLY A C 1
ATOM 694 O O . GLY A 1 93 ? 4.470 11.111 -6.283 1.00 90.75 93 GLY A O 1
ATOM 695 N N . LYS A 1 94 ? 2.246 11.377 -6.469 1.00 90.44 94 LYS A N 1
ATOM 696 C CA . LYS A 1 94 ? 2.243 11.188 -7.929 1.00 90.44 94 LYS A CA 1
ATOM 697 C C . LYS A 1 94 ? 3.108 12.236 -8.625 1.00 90.44 94 LYS A C 1
ATOM 699 O O . LYS A 1 94 ? 3.786 11.901 -9.585 1.00 90.44 94 LYS A O 1
ATOM 704 N N . SER A 1 95 ? 3.097 13.489 -8.157 1.00 91.38 95 SER A N 1
ATOM 705 C CA . SER A 1 95 ? 3.867 14.576 -8.775 1.00 91.38 95 SER A CA 1
ATOM 706 C C . SER A 1 95 ? 5.367 14.299 -8.676 1.00 91.38 95 SER A C 1
ATOM 708 O O . SER A 1 95 ? 6.086 14.396 -9.668 1.00 91.38 95 SER A O 1
ATOM 710 N N . LEU A 1 96 ? 5.817 13.840 -7.504 1.00 90.19 96 LEU A N 1
ATOM 711 C CA . LEU A 1 96 ? 7.197 13.413 -7.286 1.00 90.19 96 LEU A CA 1
ATOM 712 C C . LEU A 1 96 ? 7.575 12.211 -8.163 1.00 90.19 96 LEU A C 1
ATOM 714 O O . LEU A 1 96 ? 8.656 12.188 -8.747 1.00 90.19 96 LEU A O 1
ATOM 718 N N . VAL A 1 97 ? 6.678 11.231 -8.296 1.00 88.62 97 VAL A N 1
ATOM 719 C CA . VAL A 1 97 ? 6.890 10.068 -9.169 1.00 88.62 97 VAL A CA 1
ATOM 720 C C . VAL A 1 97 ? 7.003 10.492 -10.636 1.00 88.62 97 VAL A C 1
ATOM 722 O O . VAL A 1 97 ? 7.938 10.069 -11.307 1.00 88.62 97 VAL A O 1
ATOM 725 N N . PHE A 1 98 ? 6.122 11.367 -11.133 1.00 88.62 98 PHE A N 1
ATOM 726 C CA . PHE A 1 98 ? 6.202 11.890 -12.504 1.00 88.62 98 PHE A CA 1
ATOM 727 C C . PHE A 1 98 ? 7.492 12.678 -12.755 1.00 88.62 98 PHE A C 1
ATOM 729 O O . PHE A 1 98 ? 8.093 12.534 -13.819 1.00 88.62 98 PHE A O 1
ATOM 736 N N . PHE A 1 99 ? 7.949 13.455 -11.771 1.00 89.38 99 PHE A N 1
ATOM 737 C CA . PHE A 1 99 ? 9.239 14.138 -11.836 1.00 89.38 99 PHE A CA 1
ATOM 738 C C . PHE A 1 99 ? 10.403 13.142 -11.971 1.00 89.38 99 PHE A C 1
ATOM 740 O O . PHE A 1 99 ? 11.253 13.293 -12.844 1.00 89.38 99 PHE A O 1
ATOM 747 N N . LEU A 1 100 ? 10.395 12.064 -11.182 1.00 87.31 100 LEU A N 1
ATOM 748 C CA . LEU A 1 100 ? 11.372 10.975 -11.285 1.00 87.31 100 LEU A CA 1
ATOM 749 C C . LEU A 1 100 ? 11.290 10.216 -12.618 1.00 87.31 100 LEU A C 1
ATOM 751 O O . LEU A 1 100 ? 12.318 9.757 -13.121 1.00 87.31 100 LEU A O 1
ATOM 755 N N . LEU A 1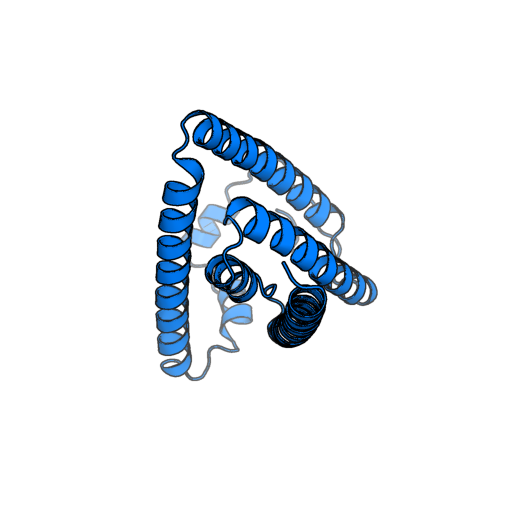 101 ? 10.085 10.060 -13.184 1.00 86.25 101 LEU A N 1
ATOM 756 C CA . LEU A 1 101 ? 9.893 9.416 -14.489 1.00 86.25 101 LEU A CA 1
ATOM 757 C C . LEU A 1 101 ? 10.529 10.250 -15.599 1.00 86.25 101 LEU A C 1
ATOM 759 O O . LEU A 1 101 ? 11.195 9.684 -16.462 1.00 86.25 101 LEU A O 1
ATOM 763 N N . ALA A 1 102 ? 10.383 11.577 -15.551 1.00 87.25 102 ALA A N 1
ATOM 764 C CA . ALA A 1 102 ? 11.014 12.481 -16.512 1.00 87.25 102 ALA A CA 1
ATOM 765 C C . ALA A 1 102 ? 12.551 12.375 -16.496 1.00 87.25 102 ALA A C 1
ATOM 767 O O . ALA A 1 102 ? 13.195 12.586 -17.518 1.00 87.25 102 ALA A O 1
ATOM 768 N N . SER A 1 103 ? 13.141 12.005 -15.356 1.00 86.19 103 SER A N 1
ATOM 769 C CA . SER A 1 103 ? 14.582 11.754 -15.216 1.00 86.19 103 SER A CA 1
ATOM 770 C C . SER A 1 103 ? 15.020 10.331 -15.602 1.00 86.19 103 SER A C 1
ATOM 772 O O . SER A 1 103 ? 16.205 10.026 -15.520 1.00 86.19 103 SER A O 1
ATOM 774 N N . GLY A 1 104 ? 14.099 9.430 -15.968 1.00 87.06 104 GLY A N 1
ATOM 775 C CA . GLY A 1 104 ? 14.401 8.051 -16.386 1.00 87.06 104 GLY A CA 1
ATOM 776 C C . GLY A 1 104 ? 14.862 7.094 -15.275 1.00 87.06 104 GLY A C 1
ATOM 777 O O . GLY A 1 104 ? 15.047 5.908 -15.528 1.00 87.06 104 GLY A O 1
ATOM 778 N N . ILE A 1 105 ? 15.015 7.570 -14.036 1.00 89.81 105 ILE A N 1
ATOM 779 C CA . ILE A 1 105 ? 15.515 6.784 -12.889 1.00 89.81 105 ILE A CA 1
ATOM 780 C C . ILE A 1 105 ? 14.408 6.326 -11.928 1.00 89.81 105 ILE A C 1
ATOM 782 O O . ILE A 1 105 ? 14.695 5.696 -10.908 1.00 89.81 105 ILE A O 1
ATOM 786 N N . ALA A 1 106 ? 13.141 6.628 -12.237 1.00 86.06 106 ALA A N 1
ATOM 787 C CA . ALA A 1 106 ? 11.999 6.333 -11.372 1.00 86.06 106 ALA A CA 1
ATOM 788 C C . ALA A 1 106 ? 11.929 4.876 -10.929 1.00 86.06 106 ALA A C 1
ATOM 790 O O . ALA A 1 106 ? 11.750 4.609 -9.746 1.00 86.06 106 ALA A O 1
ATOM 791 N N . GLU A 1 107 ? 12.074 3.937 -11.863 1.00 84.62 107 GLU A N 1
ATOM 792 C CA . GLU A 1 107 ? 11.920 2.518 -11.557 1.00 84.62 107 GLU A CA 1
ATOM 793 C C . GLU A 1 107 ? 12.942 2.050 -10.516 1.00 84.62 107 GLU A C 1
ATOM 795 O O . GLU A 1 107 ? 12.570 1.403 -9.537 1.00 84.62 107 GLU A O 1
ATOM 800 N N . THR A 1 108 ? 14.210 2.429 -10.682 1.00 88.00 108 THR A N 1
ATOM 801 C CA . THR A 1 108 ? 15.283 2.074 -9.748 1.00 88.00 108 THR A CA 1
ATOM 802 C C . THR A 1 108 ? 15.061 2.716 -8.384 1.00 88.00 108 THR A C 1
ATOM 804 O O . THR A 1 108 ? 15.139 2.033 -7.364 1.00 88.00 108 THR A O 1
ATOM 807 N N . VAL A 1 109 ? 14.740 4.013 -8.347 1.00 90.69 109 VAL A N 1
ATOM 808 C CA . VAL A 1 109 ? 14.551 4.738 -7.083 1.00 90.69 109 VAL A CA 1
ATOM 809 C C . VAL A 1 109 ? 13.340 4.206 -6.318 1.00 90.69 109 VAL A C 1
ATOM 811 O O . VAL A 1 109 ? 13.455 3.902 -5.132 1.00 90.69 109 VAL A O 1
ATOM 814 N N . ILE A 1 110 ? 12.201 4.021 -6.990 1.00 89.12 110 ILE A N 1
ATOM 815 C CA . ILE A 1 110 ? 10.981 3.476 -6.379 1.00 89.12 110 ILE A CA 1
ATOM 816 C C . ILE A 1 110 ? 11.242 2.064 -5.854 1.00 89.12 110 ILE A C 1
ATOM 818 O O . ILE A 1 110 ? 10.854 1.756 -4.730 1.00 89.12 110 ILE A O 1
ATOM 822 N N . ARG A 1 111 ? 11.945 1.223 -6.621 1.00 87.12 111 ARG A N 1
ATOM 823 C CA . ARG A 1 111 ? 12.305 -0.138 -6.205 1.00 87.12 111 ARG A CA 1
ATOM 824 C C . ARG A 1 111 ? 13.186 -0.150 -4.959 1.00 87.12 111 ARG A C 1
ATOM 826 O O . ARG A 1 111 ? 12.902 -0.907 -4.036 1.00 87.12 111 ARG A O 1
ATOM 833 N N . ILE A 1 112 ? 14.215 0.695 -4.900 1.00 91.12 112 ILE A N 1
ATOM 834 C CA . ILE A 1 112 ? 15.102 0.788 -3.730 1.00 91.12 112 ILE A CA 1
ATOM 835 C C . ILE A 1 112 ? 14.327 1.274 -2.501 1.00 91.12 112 ILE A C 1
ATOM 837 O O . ILE A 1 112 ? 14.416 0.652 -1.444 1.00 91.12 112 ILE A O 1
ATOM 841 N N . ILE A 1 113 ? 13.533 2.341 -2.641 1.00 91.38 113 ILE A N 1
ATOM 842 C CA . ILE A 1 113 ? 12.698 2.863 -1.549 1.00 91.38 113 ILE A CA 1
ATOM 843 C C . ILE A 1 113 ? 11.726 1.786 -1.063 1.00 91.38 113 ILE A C 1
ATOM 845 O O . ILE A 1 113 ? 11.582 1.593 0.140 1.00 91.38 113 ILE A O 1
ATOM 849 N N . TYR A 1 114 ? 11.097 1.055 -1.984 1.00 87.56 114 TYR A N 1
ATOM 850 C CA . TYR A 1 114 ? 10.171 -0.023 -1.661 1.00 87.56 114 TYR A CA 1
ATOM 851 C C . TYR A 1 114 ? 10.844 -1.150 -0.866 1.00 87.56 114 TYR A C 1
ATOM 853 O O . TYR A 1 114 ? 10.324 -1.564 0.168 1.00 87.56 114 TYR A O 1
ATOM 861 N N . ILE A 1 115 ? 12.029 -1.604 -1.292 1.00 90.19 115 ILE A N 1
ATOM 862 C CA . ILE A 1 115 ? 12.800 -2.633 -0.576 1.00 90.19 115 ILE A CA 1
ATOM 863 C C . ILE A 1 115 ? 13.189 -2.145 0.823 1.00 90.19 115 ILE A C 1
ATOM 865 O O . ILE A 1 115 ? 13.012 -2.881 1.791 1.00 90.19 115 ILE A O 1
ATOM 869 N N . LEU A 1 116 ? 13.676 -0.906 0.952 1.00 94.69 116 LEU A N 1
ATOM 870 C CA . LEU A 1 116 ? 14.027 -0.320 2.250 1.00 94.69 116 LEU A CA 1
ATOM 871 C C . LEU A 1 116 ? 12.813 -0.214 3.179 1.00 94.69 116 LEU A C 1
ATOM 873 O O . LEU A 1 116 ? 12.914 -0.528 4.364 1.00 94.69 116 LEU A O 1
ATOM 877 N N . LEU A 1 117 ? 11.662 0.186 2.637 1.00 91.38 117 LEU A N 1
ATOM 878 C CA . LEU A 1 117 ? 10.403 0.274 3.368 1.00 91.38 117 LEU A CA 1
ATOM 879 C C . LEU A 1 117 ? 9.980 -1.113 3.865 1.00 91.38 117 LEU A C 1
ATOM 881 O O . LEU A 1 117 ? 9.748 -1.279 5.061 1.00 91.38 117 LEU A O 1
ATOM 885 N N . LEU A 1 118 ? 9.944 -2.124 2.991 1.00 89.44 118 LEU A N 1
ATOM 886 C CA . LEU A 1 118 ? 9.587 -3.491 3.382 1.00 89.44 118 LEU A CA 1
ATOM 887 C C . LEU A 1 118 ? 10.563 -4.083 4.398 1.00 89.44 118 LEU A C 1
ATOM 889 O O . LEU A 1 118 ? 10.140 -4.751 5.339 1.00 89.44 118 LEU A O 1
ATOM 893 N N . PHE A 1 119 ? 11.858 -3.824 4.238 1.00 93.31 119 PHE A N 1
ATOM 894 C CA . PHE A 1 119 ? 12.869 -4.272 5.187 1.00 93.31 119 PHE A CA 1
ATOM 895 C C . PHE A 1 119 ? 12.660 -3.629 6.563 1.00 93.31 119 PHE A C 1
ATOM 897 O O . PHE A 1 119 ? 12.656 -4.324 7.578 1.00 93.31 119 PHE A O 1
ATOM 904 N N . SER A 1 120 ? 12.397 -2.320 6.599 1.00 94.00 120 SER A N 1
ATOM 905 C CA . SER A 1 120 ? 12.081 -1.595 7.831 1.00 94.00 120 SER A CA 1
ATOM 906 C C . SER A 1 120 ? 10.794 -2.103 8.489 1.00 94.00 120 SER A C 1
ATOM 908 O O . SER A 1 120 ? 10.789 -2.328 9.699 1.00 94.00 120 SER A O 1
ATOM 910 N N . LEU A 1 121 ? 9.735 -2.358 7.712 1.00 89.94 121 LEU A N 1
ATOM 911 C CA . LEU A 1 121 ? 8.486 -2.939 8.216 1.00 89.94 121 LEU A CA 1
ATOM 912 C C . LEU A 1 121 ? 8.689 -4.349 8.771 1.00 89.94 121 LEU A C 1
ATOM 914 O O . LEU A 1 121 ? 8.171 -4.658 9.839 1.00 89.94 121 LEU A O 1
ATOM 918 N N . SER A 1 122 ? 9.461 -5.184 8.075 1.00 89.81 122 SER A N 1
ATOM 919 C CA . SER A 1 122 ? 9.785 -6.541 8.517 1.00 89.81 122 SER A CA 1
ATOM 920 C C . SER A 1 122 ? 10.502 -6.517 9.867 1.00 89.81 122 SER A C 1
ATOM 922 O O . SER A 1 122 ? 10.073 -7.165 10.820 1.00 89.81 122 SER A O 1
ATOM 924 N N . ILE A 1 123 ? 11.533 -5.677 9.988 1.00 94.56 123 ILE A N 1
ATOM 925 C CA . ILE A 1 123 ? 12.260 -5.465 11.240 1.00 94.56 123 ILE A CA 1
ATOM 926 C C . ILE A 1 123 ? 11.323 -4.961 12.345 1.00 94.56 123 ILE A C 1
ATOM 928 O O . ILE A 1 123 ? 11.332 -5.500 13.450 1.00 94.56 123 ILE A O 1
ATOM 932 N N . TYR A 1 124 ? 10.495 -3.954 12.055 1.00 90.88 124 TYR A N 1
ATOM 933 C CA . TYR A 1 124 ? 9.548 -3.399 13.020 1.00 90.88 124 TYR A CA 1
ATOM 934 C C . TYR A 1 124 ? 8.550 -4.452 13.517 1.00 90.88 124 TYR A C 1
ATOM 936 O O . TYR A 1 124 ? 8.344 -4.567 14.722 1.00 90.88 124 TYR A O 1
ATOM 944 N N . MET A 1 125 ? 7.980 -5.259 12.617 1.00 87.19 125 MET A N 1
ATOM 945 C CA . MET A 1 125 ? 7.050 -6.328 12.985 1.00 87.19 125 MET A CA 1
ATOM 946 C C . MET A 1 125 ? 7.726 -7.433 13.792 1.00 87.19 125 MET A C 1
ATOM 948 O O . MET A 1 125 ? 7.122 -7.943 14.729 1.00 87.19 125 MET A O 1
ATOM 952 N N . ILE A 1 126 ? 8.973 -7.790 13.477 1.00 92.31 126 ILE A N 1
ATOM 953 C CA . ILE A 1 126 ? 9.742 -8.751 14.276 1.00 92.31 126 ILE A CA 1
ATOM 954 C C . ILE A 1 126 ? 9.979 -8.195 15.682 1.00 92.31 126 ILE A C 1
ATOM 956 O O . ILE A 1 126 ? 9.770 -8.909 16.661 1.00 92.31 126 ILE A O 1
ATOM 960 N N . TYR A 1 127 ? 10.365 -6.923 15.806 1.00 91.94 127 TYR A N 1
ATOM 961 C CA . TYR A 1 127 ? 10.527 -6.291 17.114 1.00 91.94 127 TYR A CA 1
ATOM 962 C C . TYR A 1 127 ? 9.216 -6.257 17.900 1.00 91.94 127 TYR A C 1
ATOM 964 O O . TYR A 1 127 ? 9.210 -6.639 19.071 1.00 91.94 127 TYR A O 1
ATOM 972 N N . ASP A 1 128 ? 8.113 -5.853 17.268 1.00 86.00 128 ASP A N 1
ATOM 973 C CA . ASP A 1 128 ? 6.795 -5.816 17.903 1.00 86.00 128 ASP A CA 1
ATOM 974 C C . ASP A 1 128 ? 6.342 -7.219 18.334 1.00 86.00 128 ASP A C 1
ATOM 976 O O . ASP A 1 128 ? 5.910 -7.413 19.468 1.00 86.00 128 ASP A O 1
ATOM 980 N N . TYR A 1 129 ? 6.557 -8.233 17.492 1.00 87.19 129 TYR A N 1
ATOM 981 C CA . TYR A 1 129 ? 6.249 -9.632 17.789 1.00 87.19 129 TYR A CA 1
ATOM 982 C C . TYR A 1 129 ? 7.077 -10.200 18.952 1.00 87.19 129 TYR A C 1
ATOM 984 O O . TYR A 1 129 ? 6.531 -10.851 19.846 1.00 87.19 129 TYR A O 1
ATOM 992 N N . ILE A 1 130 ? 8.386 -9.926 18.994 1.00 90.00 130 ILE A N 1
ATOM 993 C CA . ILE A 1 130 ? 9.259 -10.359 20.097 1.00 90.00 130 ILE A CA 1
ATOM 994 C C . ILE A 1 130 ? 8.833 -9.679 21.403 1.00 90.00 130 ILE A C 1
ATOM 996 O O . ILE A 1 130 ? 8.726 -10.338 22.442 1.00 90.00 130 ILE A O 1
ATOM 1000 N N . ILE A 1 131 ? 8.540 -8.375 21.366 1.00 84.50 131 ILE A N 1
ATOM 1001 C CA . ILE A 1 131 ? 8.054 -7.622 22.530 1.00 84.50 131 ILE A CA 1
ATOM 1002 C C . ILE A 1 131 ? 6.692 -8.158 22.991 1.00 84.50 131 ILE A C 1
ATOM 1004 O O . ILE A 1 131 ? 6.463 -8.281 24.198 1.00 84.50 131 ILE A O 1
ATOM 1008 N N . PHE A 1 132 ? 5.816 -8.514 22.051 1.00 81.19 132 PHE A N 1
ATOM 1009 C CA . PHE A 1 132 ? 4.501 -9.082 22.322 1.00 81.19 132 PHE A CA 1
ATOM 1010 C C . PHE A 1 132 ? 4.595 -10.439 23.034 1.00 81.19 132 PHE A C 1
ATOM 1012 O O . PHE A 1 132 ? 3.962 -10.621 24.072 1.00 81.19 132 PHE A O 1
ATOM 1019 N N . ILE A 1 133 ? 5.439 -11.362 22.558 1.00 83.00 133 ILE A N 1
ATOM 1020 C CA . ILE A 1 133 ? 5.651 -12.668 23.211 1.00 83.00 133 ILE A CA 1
ATOM 1021 C C . ILE A 1 133 ? 6.327 -12.525 24.577 1.00 83.00 133 ILE A C 1
ATOM 1023 O O . ILE A 1 133 ? 5.983 -13.234 25.521 1.00 83.00 133 ILE A O 1
ATOM 1027 N N . THR A 1 134 ? 7.253 -11.576 24.717 1.00 78.06 134 THR A N 1
ATOM 1028 C CA . THR A 1 134 ? 7.967 -11.345 25.983 1.00 78.06 134 THR A CA 1
ATOM 1029 C C . THR A 1 134 ? 7.069 -10.702 27.053 1.00 78.06 134 THR A C 1
ATOM 1031 O O . THR A 1 134 ? 7.414 -10.694 28.234 1.00 78.06 134 THR A O 1
ATOM 1034 N N . ARG A 1 135 ? 5.885 -10.185 26.688 1.00 71.06 135 ARG A N 1
ATOM 1035 C CA . ARG A 1 135 ? 4.887 -9.645 27.626 1.00 71.06 135 ARG A CA 1
ATOM 1036 C C . ARG A 1 135 ? 3.559 -10.413 27.517 1.00 71.06 135 ARG A C 1
ATOM 1038 O O . ARG A 1 135 ? 2.645 -9.938 26.844 1.00 71.06 135 ARG A O 1
ATOM 1045 N N . PRO A 1 136 ? 3.367 -11.526 28.256 1.00 51.53 136 PRO A N 1
ATOM 1046 C CA . PRO A 1 136 ? 2.247 -12.454 28.039 1.00 51.53 136 PRO A CA 1
ATOM 1047 C C . PRO A 1 136 ? 0.842 -11.918 28.374 1.00 51.53 136 PRO A C 1
ATOM 1049 O O . PRO A 1 136 ? -0.122 -12.672 28.319 1.00 51.53 136 PRO A O 1
ATOM 1052 N N . HIS A 1 137 ? 0.684 -10.646 28.755 1.00 50.97 137 HIS A N 1
ATOM 1053 C CA . HIS A 1 137 ? -0.592 -10.035 29.155 1.00 50.97 137 HIS A CA 1
ATOM 1054 C C . HIS A 1 137 ? -0.750 -8.607 28.601 1.00 50.97 137 HIS A C 1
ATOM 1056 O O . HIS A 1 137 ? -1.023 -7.658 29.334 1.00 50.97 137 HIS A O 1
ATOM 1062 N N . VAL A 1 138 ? -0.589 -8.425 27.286 1.00 52.78 138 VAL A N 1
ATOM 1063 C CA . VAL A 1 138 ? -0.823 -7.124 26.618 1.00 52.78 138 VAL A CA 1
ATOM 1064 C C . VAL A 1 138 ? -2.004 -7.179 25.639 1.00 52.78 138 VAL A C 1
ATOM 1066 O O . VAL A 1 138 ? -2.134 -6.342 24.761 1.00 52.78 138 VAL A O 1
ATOM 1069 N N . GLN A 1 139 ? -2.982 -8.065 25.852 1.00 46.69 139 GLN A N 1
ATOM 1070 C CA . GLN A 1 139 ? -4.330 -7.823 25.303 1.00 46.69 139 GLN A CA 1
ATOM 1071 C C . GLN A 1 139 ? -5.068 -6.718 26.087 1.00 46.69 139 GLN A C 1
ATOM 1073 O O . GLN A 1 139 ? -5.944 -6.037 25.563 1.00 46.69 139 GLN A O 1
ATOM 1078 N N . LYS A 1 140 ? -4.601 -6.430 27.309 1.00 40.56 140 LYS A N 1
ATOM 1079 C CA . LYS A 1 140 ? -4.955 -5.237 28.087 1.00 40.56 140 LYS A CA 1
ATOM 1080 C C . LYS A 1 140 ? -4.236 -3.961 27.620 1.00 40.56 140 LYS A C 1
ATOM 1082 O O . LYS A 1 140 ? -4.571 -2.881 28.078 1.00 40.56 140 LYS A O 1
ATOM 1087 N N . GLY A 1 141 ? -3.293 -4.046 26.674 1.00 40.88 141 GLY A N 1
ATOM 1088 C CA . GLY A 1 141 ? -2.464 -2.916 26.238 1.00 40.88 141 GLY A CA 1
ATOM 1089 C C . GLY A 1 141 ? -3.206 -1.813 25.489 1.00 40.88 141 GLY A C 1
ATOM 1090 O O . GLY A 1 141 ? -2.866 -0.652 25.664 1.00 40.88 141 GLY A O 1
ATOM 1091 N N . ARG A 1 142 ? -4.247 -2.134 24.709 1.00 43.72 142 ARG A N 1
ATOM 1092 C CA . ARG A 1 142 ? -5.077 -1.103 24.057 1.00 43.72 142 ARG A CA 1
ATOM 1093 C C . ARG A 1 142 ? -6.041 -0.430 25.042 1.00 43.72 142 ARG A C 1
ATOM 1095 O O . ARG A 1 142 ? -6.139 0.789 25.036 1.00 43.72 142 ARG A O 1
ATOM 1102 N N . ALA A 1 143 ? -6.658 -1.198 25.945 1.00 40.88 143 ALA A N 1
ATOM 1103 C CA . ALA A 1 143 ? -7.583 -0.675 26.959 1.00 40.88 143 ALA A CA 1
ATOM 1104 C C . ALA A 1 143 ? -6.878 0.045 28.133 1.00 40.88 143 ALA A C 1
ATOM 1106 O O . ALA A 1 143 ? -7.447 0.959 28.731 1.00 40.88 143 ALA A O 1
ATOM 1107 N N . ASP A 1 144 ? -5.633 -0.330 28.456 1.00 37.38 144 ASP A N 1
ATOM 1108 C CA . ASP A 1 144 ? -4.838 0.288 29.524 1.00 37.38 144 ASP A CA 1
ATOM 1109 C C . ASP A 1 144 ? -3.923 1.416 29.018 1.00 37.38 144 ASP A C 1
ATOM 1111 O O . ASP A 1 144 ? -3.617 2.311 29.802 1.00 37.38 144 ASP A O 1
ATOM 1115 N N . ALA A 1 145 ? -3.516 1.449 27.738 1.00 45.00 145 ALA A N 1
ATOM 1116 C CA . ALA A 1 145 ? -2.820 2.611 27.159 1.00 45.00 145 ALA A CA 1
ATOM 1117 C C . ALA A 1 145 ? -3.743 3.833 27.036 1.00 45.00 145 ALA A C 1
ATOM 1119 O O . ALA A 1 145 ? -3.295 4.964 27.211 1.00 45.00 145 ALA A O 1
ATOM 1120 N N . GLU A 1 146 ? -5.041 3.603 26.825 1.00 46.47 146 GLU A N 1
ATOM 1121 C CA . GLU A 1 146 ? -6.073 4.641 26.871 1.00 46.47 146 GLU A CA 1
ATOM 1122 C C . GLU A 1 146 ? -6.285 5.177 28.303 1.00 46.47 146 GLU A C 1
ATOM 1124 O O . GLU A 1 146 ? -6.515 6.370 28.503 1.00 46.47 146 GLU A O 1
ATOM 1129 N N . LYS A 1 147 ? -6.123 4.325 29.330 1.00 44.41 147 LYS A N 1
ATOM 1130 C CA . LYS A 1 147 ? -6.280 4.706 30.749 1.00 44.41 147 LYS A CA 1
ATOM 1131 C C . LYS A 1 147 ? -5.000 5.228 31.412 1.00 44.41 147 LYS A C 1
ATOM 1133 O O . LYS A 1 147 ? -5.080 6.025 32.349 1.00 44.41 147 LYS A O 1
ATOM 1138 N N . ARG A 1 148 ? -3.812 4.839 30.940 1.00 45.12 148 ARG A N 1
ATOM 1139 C CA . ARG A 1 148 ? -2.505 5.355 31.384 1.00 45.12 148 ARG A CA 1
ATOM 1140 C C . ARG A 1 148 ? -2.013 6.452 30.446 1.00 45.12 148 ARG A C 1
ATOM 1142 O O . ARG A 1 148 ? -0.973 6.327 29.805 1.00 45.12 148 ARG A O 1
ATOM 1149 N N . GLY A 1 149 ? -2.708 7.585 30.448 1.00 44.50 149 GLY A N 1
ATOM 1150 C CA . GLY A 1 149 ? -2.080 8.828 30.012 1.00 44.50 149 GLY A CA 1
ATOM 1151 C C . GLY A 1 149 ? -0.819 9.065 30.849 1.00 44.50 149 GLY A C 1
ATOM 1152 O O . GLY A 1 149 ? -0.904 9.324 32.052 1.00 44.50 149 GLY A O 1
ATOM 1153 N N . THR A 1 150 ? 0.362 8.952 30.238 1.00 58.41 150 THR A N 1
ATOM 1154 C CA . THR A 1 150 ? 1.617 9.399 30.855 1.00 58.41 150 THR A CA 1
ATOM 1155 C C . THR A 1 150 ? 1.518 10.907 31.130 1.00 58.41 150 THR A C 1
ATOM 1157 O O . THR A 1 150 ? 0.700 11.608 30.529 1.00 58.41 150 THR A O 1
ATOM 1160 N N . ARG A 1 151 ? 2.336 11.448 32.052 1.00 51.91 151 ARG A N 1
ATOM 1161 C CA . ARG A 1 151 ? 2.337 12.894 32.396 1.00 51.91 151 ARG A CA 1
ATOM 1162 C C . ARG A 1 151 ? 2.405 13.805 31.157 1.00 51.91 151 ARG A C 1
ATOM 1164 O O . ARG A 1 151 ? 1.888 14.918 31.199 1.00 51.91 151 ARG A O 1
ATOM 1171 N N . LEU A 1 152 ? 2.999 13.311 30.069 1.00 54.44 152 LEU A N 1
ATOM 1172 C CA . LEU A 1 152 ? 3.071 13.975 28.772 1.00 54.44 152 LEU A CA 1
ATOM 1173 C C . LEU A 1 152 ? 1.714 14.025 28.045 1.00 54.44 152 LEU A C 1
ATOM 1175 O O . LEU A 1 152 ? 1.315 15.088 27.586 1.00 54.44 152 LEU A O 1
ATOM 1179 N N . SER A 1 153 ? 0.963 12.920 28.002 1.00 54.66 153 SER A N 1
ATOM 1180 C CA . SER A 1 153 ? -0.350 12.832 27.342 1.00 54.66 153 SER A CA 1
ATOM 1181 C C . SER A 1 153 ? -1.382 13.770 27.979 1.00 54.66 153 SER A C 1
ATOM 1183 O O . SER A 1 153 ? -2.155 14.400 27.266 1.00 54.66 153 SER A O 1
ATOM 1185 N N . ARG A 1 154 ? -1.345 13.943 29.313 1.00 58.81 154 ARG A N 1
ATOM 1186 C CA . ARG A 1 154 ? -2.189 14.929 30.023 1.00 58.81 154 ARG A CA 1
ATOM 1187 C C . ARG A 1 154 ? -1.841 16.379 29.680 1.00 58.81 154 ARG A C 1
ATOM 1189 O O . ARG A 1 154 ? -2.737 17.212 29.663 1.00 58.81 154 ARG A O 1
ATOM 1196 N N . ARG A 1 155 ? -0.567 16.688 29.407 1.00 59.25 155 ARG A N 1
ATOM 1197 C CA . ARG A 1 155 ? -0.144 18.030 28.966 1.00 59.25 155 ARG A CA 1
ATOM 1198 C C . ARG A 1 155 ? -0.447 18.283 27.493 1.00 59.25 155 ARG A C 1
ATOM 1200 O O . ARG A 1 155 ? -0.789 19.400 27.136 1.00 59.25 155 ARG A O 1
ATOM 1207 N N . LEU A 1 156 ? -0.380 17.251 26.658 1.00 57.47 156 LEU A N 1
ATOM 1208 C CA . LEU A 1 156 ? -0.721 17.347 25.239 1.00 57.47 156 LEU A CA 1
ATOM 1209 C C . LEU A 1 156 ? -2.237 17.480 25.022 1.00 57.47 156 LEU A C 1
ATOM 1211 O O . LEU A 1 156 ? -2.651 18.280 24.196 1.00 57.47 156 LEU A O 1
ATOM 1215 N N . GLN A 1 157 ? -3.072 16.821 25.834 1.00 62.59 157 GLN A N 1
ATOM 1216 C CA . GLN A 1 157 ? -4.536 17.011 25.828 1.00 62.59 157 GLN A CA 1
ATOM 1217 C C . GLN A 1 157 ? -4.990 18.407 26.292 1.00 62.59 157 GLN A C 1
ATOM 1219 O O . GLN A 1 157 ? -6.142 18.781 26.084 1.00 62.59 157 GLN A O 1
ATOM 1224 N N . GLN A 1 158 ? -4.112 19.187 26.928 1.00 62.25 158 GLN A N 1
ATOM 1225 C CA . GLN A 1 158 ? -4.389 20.586 27.268 1.00 62.25 158 GLN A CA 1
ATOM 1226 C C . GLN A 1 158 ? -4.131 21.533 26.090 1.00 62.25 158 GLN A C 1
ATOM 1228 O O . GLN A 1 158 ? -4.606 22.669 26.107 1.00 62.25 158 GLN A O 1
ATOM 1233 N N . ILE A 1 159 ? -3.427 21.073 25.052 1.00 59.41 159 ILE A N 1
ATOM 1234 C CA . ILE A 1 159 ? -3.212 21.838 23.829 1.00 59.41 159 ILE A CA 1
ATOM 1235 C C . ILE A 1 159 ? -4.421 21.598 22.921 1.00 59.41 159 ILE A C 1
ATOM 1237 O O . ILE A 1 159 ? -4.483 20.631 22.169 1.00 59.41 159 ILE A O 1
ATOM 1241 N N . LYS A 1 160 ? -5.415 22.487 23.021 1.00 57.50 160 LYS A N 1
ATOM 1242 C CA . LYS A 1 160 ? -6.527 22.568 22.065 1.00 57.50 160 LYS A CA 1
ATOM 1243 C C . LYS A 1 160 ? -5.969 22.978 20.701 1.00 57.50 160 LYS A C 1
ATOM 1245 O O . LYS A 1 160 ? -5.680 24.155 20.501 1.00 57.50 160 LYS A O 1
ATOM 1250 N N . LEU A 1 161 ? -5.820 22.033 19.777 1.00 57.19 161 LEU A N 1
ATOM 1251 C CA . LEU A 1 161 ? -5.511 22.327 18.378 1.00 57.19 161 LEU A CA 1
ATOM 1252 C C . LEU A 1 161 ? -6.839 22.517 17.619 1.00 57.19 161 LEU A C 1
ATOM 1254 O O . LEU A 1 161 ? -7.560 21.545 17.422 1.00 57.19 161 LEU A O 1
ATOM 1258 N N . PRO A 1 162 ? -7.227 23.745 17.230 1.00 48.88 162 PRO A N 1
ATOM 1259 C CA . PRO A 1 162 ? -8.366 23.944 16.332 1.00 48.88 162 PRO A CA 1
ATOM 1260 C C . PRO A 1 162 ? -8.037 23.383 14.932 1.00 48.88 162 PRO A C 1
ATOM 1262 O O . PRO A 1 162 ? -6.893 23.548 14.500 1.00 48.88 162 PRO A O 1
ATOM 1265 N N . PRO A 1 163 ? -8.988 22.784 14.177 1.00 56.56 163 PRO A N 1
ATOM 1266 C CA . PRO A 1 163 ? -10.441 22.682 14.396 1.00 56.56 163 PRO A CA 1
ATOM 1267 C C . PRO A 1 163 ? -10.907 21.395 15.115 1.00 56.56 163 PRO A C 1
ATOM 1269 O O . PRO A 1 163 ? -10.544 20.293 14.718 1.00 56.56 163 PRO A O 1
ATOM 1272 N N . MET A 1 164 ? -11.794 21.546 16.115 1.00 53.62 164 MET A N 1
ATOM 1273 C CA . MET A 1 164 ? -12.319 20.433 16.922 1.00 53.62 164 MET A CA 1
ATOM 1274 C C . MET A 1 164 ? -13.513 19.723 16.261 1.00 53.62 164 MET A C 1
ATOM 1276 O O . MET A 1 164 ? -14.565 20.339 16.061 1.00 53.62 164 MET A O 1
ATOM 1280 N N . VAL A 1 165 ? -13.413 18.418 16.001 1.00 60.53 165 VAL A N 1
ATOM 1281 C CA . VAL A 1 165 ? -14.479 17.616 15.371 1.00 60.53 165 VAL A CA 1
ATOM 1282 C C . VAL A 1 165 ? -15.098 16.674 16.402 1.00 60.53 165 VAL A C 1
ATOM 1284 O O . VAL A 1 165 ? -14.424 15.884 17.056 1.00 60.53 165 VAL A O 1
ATOM 1287 N N . LYS A 1 166 ? -16.424 16.756 16.559 1.00 54.81 166 LYS A N 1
ATOM 1288 C CA . LYS A 1 166 ? -17.190 15.852 17.431 1.00 54.81 166 LYS A CA 1
ATOM 1289 C C . LYS A 1 166 ? -17.489 14.554 16.680 1.00 54.81 166 LYS A C 1
ATOM 1291 O O . LYS A 1 166 ? -18.154 14.619 15.639 1.00 54.81 166 LYS A O 1
ATOM 1296 N N . LEU A 1 167 ? -17.033 13.433 17.242 1.00 58.59 167 LEU A N 1
ATOM 1297 C CA . LEU A 1 167 ? -17.189 12.072 16.720 1.00 58.59 167 LEU A CA 1
ATOM 1298 C C . LEU A 1 167 ? -18.261 11.315 17.537 1.00 58.59 167 LEU A C 1
ATOM 1300 O O . LEU A 1 167 ? -17.948 10.751 18.588 1.00 58.59 167 LEU A O 1
ATOM 1304 N N . PRO A 1 168 ? -19.547 11.352 17.142 1.00 53.62 168 PRO A N 1
ATOM 1305 C CA . PRO A 1 168 ? -20.660 10.882 17.974 1.00 53.62 168 PRO A CA 1
ATOM 1306 C C . PRO A 1 168 ? -20.703 9.360 18.188 1.00 53.62 168 PRO A C 1
ATOM 1308 O O . PRO A 1 168 ? -21.325 8.914 19.148 1.00 53.62 168 PRO A O 1
ATOM 1311 N N . THR A 1 169 ? -20.049 8.563 17.339 1.00 55.38 169 THR A N 1
ATOM 1312 C CA . THR A 1 169 ? -20.079 7.088 17.393 1.00 55.38 169 THR A CA 1
ATOM 1313 C C . THR A 1 169 ? -18.852 6.463 18.068 1.00 55.38 169 THR A C 1
ATOM 1315 O O . THR A 1 169 ? -18.881 5.292 18.424 1.00 55.38 169 THR A O 1
ATOM 1318 N N . SER A 1 170 ? -17.784 7.235 18.301 1.00 52.47 170 SER A N 1
ATOM 1319 C CA . SER A 1 170 ? -16.473 6.721 18.735 1.00 52.47 170 SER A CA 1
ATOM 1320 C C . SER A 1 170 ? -16.252 6.706 20.257 1.00 52.47 170 SER A C 1
ATOM 1322 O O . SER A 1 170 ? -15.211 6.236 20.707 1.00 52.47 170 SER A O 1
ATOM 1324 N N . GLY A 1 171 ? -17.147 7.285 21.064 1.00 53.25 171 GLY A N 1
ATOM 1325 C CA . GLY A 1 171 ? -16.922 7.475 22.509 1.00 53.25 171 GLY A CA 1
ATOM 1326 C C . GLY A 1 171 ? -15.815 8.487 22.871 1.00 53.25 171 GLY A C 1
ATOM 1327 O O . GLY A 1 171 ? -15.652 8.828 24.042 1.00 53.25 171 GLY A O 1
ATOM 1328 N N . ILE A 1 172 ? -15.093 9.030 21.885 1.00 53.59 172 ILE A N 1
ATOM 1329 C CA . ILE A 1 172 ? -14.072 10.070 22.052 1.00 53.59 172 ILE A CA 1
ATOM 1330 C C . ILE A 1 172 ? -14.761 11.432 21.987 1.00 53.59 172 ILE A C 1
ATOM 1332 O O . ILE A 1 172 ? -15.374 11.786 20.981 1.00 53.59 172 ILE A O 1
ATOM 1336 N N . ARG A 1 173 ? -14.675 12.202 23.082 1.00 47.56 173 ARG A N 1
ATOM 1337 C CA . ARG A 1 173 ? -15.436 13.450 23.238 1.00 47.56 173 ARG A CA 1
ATOM 1338 C C . ARG A 1 173 ? -15.158 14.436 22.102 1.00 47.56 173 ARG A C 1
ATOM 1340 O O . ARG A 1 173 ? -16.133 14.942 21.552 1.00 47.56 173 ARG A O 1
ATOM 1347 N N . GLN A 1 174 ? -13.889 14.724 21.780 1.00 50.16 174 GLN A N 1
ATOM 1348 C CA . GLN A 1 174 ? -13.445 15.672 20.739 1.00 50.16 174 GLN A CA 1
ATOM 1349 C C . GLN A 1 174 ? -11.969 15.396 20.373 1.00 50.16 174 GLN A C 1
ATOM 1351 O O . GLN A 1 174 ? -11.193 15.062 21.271 1.00 50.16 174 GLN A O 1
ATOM 1356 N N . ILE A 1 175 ? -11.600 15.563 19.098 1.00 55.53 175 ILE A N 1
ATOM 1357 C CA . ILE A 1 175 ? -10.220 15.824 18.631 1.00 55.53 175 ILE A CA 1
ATOM 1358 C C . ILE A 1 175 ? -10.199 17.281 18.212 1.00 55.53 175 ILE A C 1
ATOM 1360 O O . ILE A 1 175 ? -11.162 17.631 17.491 1.00 55.53 175 ILE A O 1
#

Radius of gyration: 21.0 Å; chains: 1; bounding box: 39×45×61 Å

Sequence (175 aa):
MSFEYIISIAWLLVLLGFVVGTLSGFFGVGGAFIMTPALNILGFPIVYAIGTDLALMLGSSTVATVSHFRFGNVDIRLGLYMVLGTAIGVWLGKSLVFFLLASGIAETVIRIIYILLLFSLSIYMIYDYIIFITRPHVQKGRADAEKRGTRLSRRLQQIKLPPMVKLPTSGIRQI